Protein AF-A0A531LMH6-F1 (afdb_monomer_lite)

Structure (mmCIF, N/CA/C/O backbone):
data_AF-A0A531LMH6-F1
#
_entry.id   AF-A0A531LMH6-F1
#
loop_
_atom_site.group_PDB
_atom_site.id
_atom_site.type_symbol
_atom_site.label_atom_id
_atom_site.label_alt_id
_atom_site.label_comp_id
_atom_site.label_asym_id
_atom_site.label_entity_id
_atom_site.label_seq_id
_atom_site.pdbx_PDB_ins_code
_atom_site.Cartn_x
_atom_site.Cartn_y
_atom_site.Cartn_z
_atom_site.occupancy
_atom_site.B_iso_or_equiv
_atom_site.auth_seq_id
_atom_site.auth_comp_id
_atom_site.auth_asym_id
_atom_site.auth_atom_id
_atom_site.pdbx_PDB_model_num
ATOM 1 N N . ALA A 1 1 ? -0.051 7.670 6.223 1.00 89.12 1 ALA A N 1
ATOM 2 C CA . ALA A 1 1 ? -0.138 6.851 4.998 1.00 89.12 1 ALA A CA 1
ATOM 3 C C . ALA A 1 1 ? 1.208 6.194 4.733 1.00 89.12 1 ALA A C 1
ATOM 5 O O . ALA A 1 1 ? 2.227 6.750 5.115 1.00 89.12 1 ALA A O 1
ATOM 6 N N . TRP A 1 2 ? 1.210 5.037 4.086 1.00 92.06 2 TRP A N 1
ATOM 7 C CA . TRP A 1 2 ? 2.382 4.259 3.694 1.00 92.06 2 TRP A CA 1
ATOM 8 C C . TRP A 1 2 ? 2.400 4.165 2.178 1.00 92.06 2 TRP A C 1
ATOM 10 O O . TRP A 1 2 ? 1.336 3.981 1.586 1.00 92.06 2 TRP A O 1
ATOM 20 N N . ARG A 1 3 ? 3.568 4.287 1.550 1.00 94.00 3 ARG A N 1
ATOM 21 C CA . ARG A 1 3 ? 3.715 4.132 0.102 1.00 94.00 3 ARG A CA 1
ATOM 22 C C . ARG A 1 3 ? 4.837 3.175 -0.261 1.00 94.00 3 ARG A C 1
ATOM 24 O O . ARG A 1 3 ? 5.891 3.201 0.369 1.00 94.00 3 ARG A O 1
ATOM 31 N N . ALA A 1 4 ? 4.589 2.393 -1.301 1.00 95.75 4 ALA A N 1
ATOM 32 C CA . ALA A 1 4 ? 5.578 1.590 -2.000 1.00 95.75 4 ALA A CA 1
ATOM 33 C C . ALA A 1 4 ? 5.218 1.560 -3.489 1.00 95.75 4 ALA A C 1
ATOM 35 O O . ALA A 1 4 ? 4.043 1.503 -3.849 1.00 95.75 4 ALA A O 1
ATOM 36 N N . THR A 1 5 ? 6.221 1.595 -4.361 1.00 97.12 5 THR A N 1
ATOM 37 C CA . THR A 1 5 ? 6.038 1.342 -5.794 1.00 97.12 5 THR A CA 1
ATOM 38 C C . THR A 1 5 ? 6.699 0.017 -6.119 1.00 97.12 5 THR A C 1
ATOM 40 O O . THR A 1 5 ? 7.886 -0.161 -5.857 1.00 97.12 5 THR A O 1
ATOM 43 N N . VAL A 1 6 ? 5.926 -0.911 -6.672 1.00 97.19 6 VAL A N 1
ATOM 44 C CA . VAL A 1 6 ? 6.392 -2.260 -6.998 1.00 97.19 6 VAL A CA 1
ATOM 45 C C . VAL A 1 6 ? 6.320 -2.467 -8.498 1.00 97.19 6 VAL A C 1
ATOM 47 O O . VAL A 1 6 ? 5.324 -2.126 -9.131 1.00 97.19 6 VAL A O 1
ATOM 50 N N . ALA A 1 7 ? 7.373 -3.017 -9.085 1.00 98.19 7 ALA A N 1
ATOM 51 C CA . ALA A 1 7 ? 7.367 -3.353 -10.499 1.00 98.19 7 ALA A CA 1
ATOM 52 C C . ALA A 1 7 ? 6.478 -4.600 -10.745 1.00 98.19 7 ALA A C 1
ATOM 54 O O . ALA A 1 7 ? 6.308 -5.441 -9.852 1.00 98.19 7 ALA A O 1
ATOM 55 N N . ALA A 1 8 ? 5.823 -4.686 -11.908 1.00 97.69 8 ALA A N 1
ATOM 56 C CA . ALA A 1 8 ? 4.775 -5.684 -12.174 1.00 97.69 8 ALA A CA 1
ATOM 57 C C . ALA A 1 8 ? 5.295 -7.137 -12.283 1.00 97.69 8 ALA A C 1
ATOM 59 O O . ALA A 1 8 ? 4.613 -8.091 -11.910 1.00 97.69 8 ALA A O 1
ATOM 60 N N . GLU A 1 9 ? 6.523 -7.303 -12.759 1.00 97.75 9 GLU A N 1
ATOM 61 C CA . GLU A 1 9 ? 7.299 -8.549 -12.846 1.00 97.75 9 GLU A CA 1
ATOM 62 C C . GLU A 1 9 ? 7.883 -9.058 -11.508 1.00 97.75 9 GLU A C 1
ATOM 64 O O . GLU A 1 9 ? 8.282 -10.229 -11.409 1.00 97.75 9 GLU A O 1
ATOM 69 N N . SER A 1 10 ? 7.937 -8.204 -10.486 1.00 98.06 10 SER A N 1
ATOM 70 C CA . SER A 1 10 ? 8.546 -8.470 -9.190 1.00 98.06 10 SER A CA 1
ATOM 71 C C . SER A 1 10 ? 7.720 -9.479 -8.397 1.00 98.06 10 SER A C 1
ATOM 73 O O . SER A 1 10 ? 6.566 -9.779 -8.719 1.00 98.06 10 SER A O 1
ATOM 75 N N . ALA A 1 11 ? 8.286 -10.012 -7.312 1.00 98.19 11 ALA A N 1
ATOM 76 C CA . ALA A 1 11 ? 7.545 -10.912 -6.431 1.00 98.19 11 ALA A CA 1
ATOM 77 C C . ALA A 1 11 ? 6.275 -10.249 -5.861 1.00 98.19 11 ALA A C 1
ATOM 79 O O . ALA A 1 11 ? 5.242 -10.912 -5.750 1.00 98.19 11 ALA A O 1
ATOM 80 N N . ALA A 1 12 ? 6.337 -8.950 -5.543 1.00 97.56 12 ALA A N 1
ATOM 81 C CA . ALA A 1 12 ? 5.197 -8.173 -5.064 1.00 97.56 12 ALA A CA 1
ATOM 82 C C . ALA A 1 12 ? 4.175 -7.899 -6.178 1.00 97.56 12 ALA A C 1
ATOM 84 O O . ALA A 1 12 ? 2.982 -8.089 -5.959 1.00 97.56 12 ALA A O 1
ATOM 85 N N . GLY A 1 13 ? 4.625 -7.537 -7.385 1.00 97.69 13 GLY A N 1
ATOM 86 C CA . GLY A 1 13 ? 3.746 -7.340 -8.545 1.00 97.69 13 GLY A CA 1
ATOM 87 C C . GLY A 1 13 ? 2.965 -8.608 -8.900 1.00 97.69 13 GLY A C 1
ATOM 88 O O . GLY A 1 13 ? 1.740 -8.582 -9.018 1.00 97.69 13 GLY A O 1
ATOM 89 N N . LYS A 1 14 ? 3.654 -9.754 -8.925 1.00 97.81 14 LYS A N 1
ATOM 90 C CA . LYS A 1 14 ? 3.028 -11.073 -9.103 1.00 97.81 14 LYS A CA 1
ATOM 91 C C . LYS A 1 14 ? 2.069 -11.422 -7.967 1.00 97.81 14 LYS A C 1
ATOM 93 O O . LYS A 1 14 ? 1.024 -12.001 -8.228 1.00 97.81 14 LYS A O 1
ATOM 98 N N . ALA A 1 15 ? 2.396 -11.068 -6.721 1.00 97.75 15 ALA A N 1
ATOM 99 C CA . ALA A 1 15 ? 1.495 -11.264 -5.584 1.00 97.75 15 ALA A CA 1
ATOM 100 C C . ALA A 1 15 ? 0.222 -10.413 -5.696 1.00 97.75 15 ALA A C 1
ATOM 102 O O . ALA A 1 15 ? -0.858 -10.884 -5.358 1.00 97.75 15 ALA A O 1
ATOM 103 N N . PHE A 1 16 ? 0.334 -9.174 -6.179 1.00 97.69 16 PHE A N 1
ATOM 104 C CA . PHE A 1 16 ? -0.825 -8.318 -6.411 1.00 97.69 16 PHE A CA 1
ATOM 105 C C . PHE A 1 16 ? -1.724 -8.885 -7.514 1.00 97.69 16 PHE A C 1
ATOM 107 O O . PHE A 1 16 ? -2.936 -8.956 -7.327 1.00 97.69 16 PHE A O 1
ATOM 114 N N . ALA A 1 17 ? -1.140 -9.381 -8.607 1.00 95.75 17 ALA A N 1
ATOM 115 C CA . ALA A 1 17 ? -1.887 -9.966 -9.721 1.00 95.75 17 ALA A CA 1
ATOM 116 C C . ALA A 1 17 ? -2.749 -11.188 -9.335 1.00 95.75 17 ALA A C 1
ATOM 118 O O . ALA A 1 17 ? -3.678 -11.523 -10.062 1.00 95.75 17 ALA A O 1
ATOM 119 N N . THR A 1 18 ? -2.488 -11.850 -8.197 1.00 96.56 18 THR A N 1
ATOM 120 C CA . THR A 1 18 ? -3.341 -12.953 -7.715 1.00 96.56 18 THR A CA 1
ATOM 121 C C . THR A 1 18 ? -4.549 -12.490 -6.897 1.00 96.56 18 THR A C 1
ATOM 123 O O . THR A 1 18 ? -5.402 -13.312 -6.580 1.00 96.56 18 THR A O 1
ATOM 126 N N . ILE A 1 19 ? -4.605 -11.217 -6.486 1.00 96.19 19 ILE A N 1
ATOM 127 C CA . ILE A 1 19 ? -5.658 -10.678 -5.602 1.00 96.19 19 ILE A CA 1
ATOM 128 C C . ILE A 1 19 ? -6.288 -9.368 -6.095 1.00 96.19 19 ILE A C 1
ATOM 130 O O . ILE A 1 19 ? -7.184 -8.844 -5.438 1.00 96.19 19 ILE A O 1
ATOM 134 N N . GLY A 1 20 ? -5.821 -8.823 -7.216 1.00 93.50 20 GLY A N 1
ATOM 135 C CA . GLY A 1 20 ? -6.311 -7.585 -7.812 1.00 93.50 20 GLY A CA 1
ATOM 136 C C . GLY A 1 20 ? -6.251 -7.627 -9.336 1.00 93.50 20 GLY A C 1
ATOM 137 O O . GLY A 1 20 ? -5.826 -8.618 -9.928 1.00 93.50 20 GLY A O 1
ATOM 138 N N . ALA A 1 21 ? -6.681 -6.537 -9.968 1.00 91.38 21 ALA A N 1
ATOM 139 C CA . ALA A 1 21 ? -6.663 -6.382 -11.419 1.00 91.38 21 ALA A CA 1
ATOM 140 C C . ALA A 1 21 ? -5.521 -5.450 -11.852 1.00 91.38 21 ALA A C 1
ATOM 142 O O . ALA A 1 21 ? -5.338 -4.371 -11.288 1.00 91.38 21 ALA A O 1
ATOM 143 N N . ALA A 1 22 ? -4.742 -5.872 -12.852 1.00 91.00 22 ALA A N 1
ATOM 144 C CA . ALA A 1 22 ? -3.530 -5.172 -13.288 1.00 91.00 22 ALA A CA 1
ATOM 145 C C . ALA A 1 22 ? -3.802 -3.850 -14.035 1.00 91.00 22 ALA A C 1
ATOM 147 O O . ALA A 1 22 ? -2.912 -3.014 -14.164 1.00 91.00 22 ALA A O 1
ATOM 148 N N . ASP A 1 23 ? -5.020 -3.648 -14.523 1.00 95.00 23 ASP A N 1
ATOM 149 C CA . ASP A 1 23 ? -5.448 -2.493 -15.317 1.00 95.00 23 ASP A CA 1
ATOM 150 C C . ASP A 1 23 ? -6.410 -1.565 -14.558 1.00 95.00 23 ASP A C 1
ATOM 152 O O . ASP A 1 23 ? -6.935 -0.609 -15.125 1.00 95.00 23 ASP A O 1
ATOM 156 N N . SER A 1 24 ? -6.629 -1.826 -13.267 1.00 96.31 24 SER A N 1
ATOM 157 C CA . SER A 1 24 ? -7.668 -1.175 -12.475 1.00 96.31 24 SER A CA 1
ATOM 158 C C . SER A 1 24 ? -7.131 -0.658 -11.145 1.00 96.31 24 SER A C 1
ATOM 160 O O . SER A 1 24 ? -6.187 -1.194 -10.563 1.00 96.31 24 SER A O 1
ATOM 162 N N . VAL A 1 25 ? -7.783 0.375 -10.615 1.00 97.94 25 VAL A N 1
ATOM 163 C CA . VAL A 1 25 ? -7.590 0.771 -9.217 1.00 97.94 25 VAL A CA 1
ATOM 164 C C . VAL A 1 25 ? -8.293 -0.259 -8.335 1.00 97.94 25 VAL A C 1
ATOM 166 O O . VAL A 1 25 ? -9.504 -0.437 -8.429 1.00 97.94 25 VAL A O 1
ATOM 169 N N . THR A 1 26 ? -7.539 -0.935 -7.472 1.00 97.88 26 THR A N 1
ATOM 170 C CA . THR A 1 26 ? -8.057 -1.932 -6.528 1.00 97.88 26 THR A CA 1
ATOM 171 C C . THR A 1 26 ? -7.934 -1.403 -5.105 1.00 97.88 26 THR A C 1
ATOM 173 O O . THR A 1 26 ? -6.850 -1.001 -4.683 1.00 97.88 26 THR A O 1
ATOM 176 N N . THR A 1 27 ? -9.026 -1.444 -4.342 1.00 97.81 27 THR A N 1
ATOM 177 C CA . THR A 1 27 ? -9.037 -1.032 -2.933 1.00 97.81 27 THR A CA 1
ATOM 178 C C . THR A 1 27 ? -9.411 -2.206 -2.037 1.00 97.81 27 THR A C 1
ATOM 180 O O . THR A 1 27 ? -10.465 -2.813 -2.209 1.00 97.81 27 THR A O 1
ATOM 183 N N . PHE A 1 28 ? -8.574 -2.485 -1.041 1.00 96.81 28 PHE A N 1
ATOM 184 C CA . PHE A 1 28 ? -8.840 -3.449 0.024 1.00 96.81 28 PHE A CA 1
ATOM 185 C C . PHE A 1 28 ? -9.267 -2.703 1.290 1.00 96.81 28 PHE A C 1
ATOM 187 O O . PHE A 1 28 ? -8.563 -1.795 1.744 1.00 96.81 28 PHE A O 1
ATOM 194 N N . LEU A 1 29 ? -1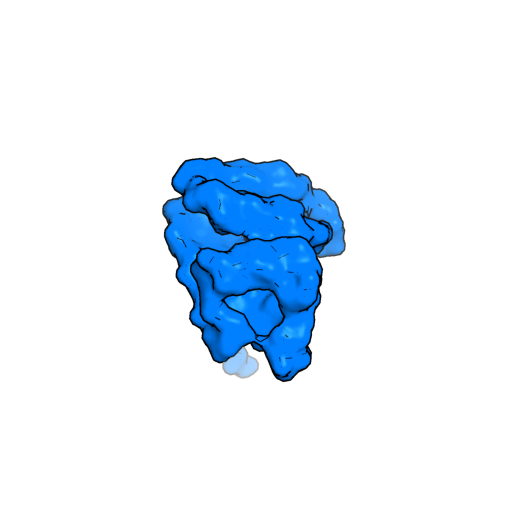0.408 -3.090 1.863 1.00 95.88 29 LEU A N 1
ATOM 195 C CA . LEU A 1 29 ? -10.996 -2.453 3.042 1.00 95.88 29 LEU A CA 1
ATOM 196 C C . LEU A 1 29 ? -10.936 -3.384 4.256 1.00 95.88 29 LEU A C 1
ATOM 198 O O . LEU A 1 29 ? -11.299 -4.556 4.172 1.00 95.88 29 LEU A O 1
ATOM 202 N N . HIS A 1 30 ? -10.500 -2.845 5.392 1.00 94.06 30 HIS A N 1
ATOM 203 C CA . HIS A 1 30 ? -10.416 -3.541 6.672 1.00 94.06 30 HIS A CA 1
ATOM 204 C C . HIS A 1 30 ? -10.697 -2.552 7.826 1.00 94.06 30 HIS A C 1
ATOM 206 O O . HIS A 1 30 ? -10.375 -1.369 7.709 1.00 94.06 30 HIS A O 1
ATOM 212 N N . PRO A 1 31 ? -11.235 -2.975 8.987 1.00 90.38 31 PRO A N 1
ATOM 213 C CA . PRO A 1 31 ? -11.491 -2.057 10.110 1.00 90.38 31 PRO A CA 1
ATOM 214 C C . PRO A 1 31 ? -10.251 -1.316 10.654 1.00 90.38 31 PRO A C 1
ATOM 216 O O . PRO A 1 31 ? -10.376 -0.264 11.293 1.00 90.38 31 PRO A O 1
ATOM 219 N N . GLY A 1 32 ? -9.055 -1.873 10.430 1.00 88.38 32 GLY A N 1
ATOM 220 C CA . GLY A 1 32 ? -7.771 -1.307 10.862 1.00 88.38 32 GLY A CA 1
ATOM 221 C C . GLY A 1 32 ? -6.997 -0.533 9.788 1.00 88.38 32 GLY A C 1
ATOM 222 O O . GLY A 1 32 ? -6.112 0.253 10.136 1.00 88.38 32 GLY A O 1
ATOM 223 N N . PHE A 1 33 ? -7.306 -0.740 8.503 1.00 92.62 33 PHE A N 1
ATOM 224 C CA . PHE A 1 33 ? -6.615 -0.074 7.401 1.00 92.62 33 PHE A CA 1
ATOM 225 C C . PHE A 1 33 ? -7.435 -0.074 6.107 1.00 92.62 33 PHE A C 1
ATOM 227 O O . PHE A 1 33 ? -8.336 -0.886 5.922 1.00 92.62 33 PHE A O 1
ATOM 234 N N . HIS A 1 34 ? -7.050 0.770 5.158 1.00 95.94 34 HIS A N 1
ATOM 235 C CA . HIS A 1 34 ? -7.358 0.528 3.750 1.00 95.94 34 HIS A CA 1
ATOM 236 C C . HIS A 1 34 ? -6.082 0.585 2.914 1.00 95.94 34 HIS A C 1
ATOM 238 O O . HIS A 1 34 ? -5.154 1.329 3.237 1.00 95.94 34 HIS A O 1
ATOM 244 N N . LEU A 1 35 ? -6.019 -0.239 1.871 1.00 97.00 35 LEU A N 1
ATOM 245 C CA . LEU A 1 35 ? -4.920 -0.277 0.909 1.00 97.00 35 LEU A CA 1
ATOM 246 C C . LEU A 1 35 ? -5.484 0.004 -0.478 1.00 97.00 35 LEU A C 1
ATOM 248 O O . LEU A 1 35 ? -6.404 -0.684 -0.908 1.00 97.00 35 LEU A O 1
ATOM 252 N N . VAL A 1 36 ? -4.903 0.970 -1.179 1.00 98.06 36 VAL A N 1
ATOM 253 C CA . VAL A 1 36 ? -5.217 1.273 -2.577 1.00 98.06 36 VAL A CA 1
ATOM 254 C C . VAL A 1 36 ? -4.021 0.878 -3.435 1.00 98.06 36 VAL A C 1
ATOM 256 O O . VAL A 1 36 ? -2.900 1.304 -3.163 1.00 98.06 36 VAL A O 1
ATOM 259 N N . ALA A 1 37 ? -4.261 0.075 -4.464 1.00 98.06 37 ALA A N 1
ATOM 260 C CA . ALA A 1 37 ? -3.282 -0.340 -5.456 1.00 98.06 37 ALA A CA 1
ATOM 261 C C . ALA A 1 37 ? -3.729 0.144 -6.836 1.00 98.06 37 ALA A C 1
ATOM 263 O O . ALA A 1 37 ? -4.893 -0.026 -7.197 1.00 98.06 37 ALA A O 1
ATOM 264 N N . TYR A 1 38 ? -2.833 0.754 -7.606 1.00 97.94 38 TYR A N 1
ATOM 265 C CA . TYR A 1 38 ? -3.164 1.208 -8.957 1.00 97.94 38 TYR A CA 1
ATOM 266 C C . TYR A 1 38 ? -1.968 1.141 -9.906 1.00 97.94 38 TYR A C 1
ATOM 268 O O . TYR A 1 38 ? -0.834 1.386 -9.475 1.00 97.94 38 TYR A O 1
ATOM 276 N N . PRO A 1 39 ? -2.203 0.824 -11.194 1.00 97.94 39 PRO A N 1
ATOM 277 C CA . PRO A 1 39 ? -1.145 0.803 -12.187 1.00 97.94 39 PRO A CA 1
ATOM 278 C C . PRO A 1 39 ? -0.605 2.212 -12.430 1.00 97.94 39 PRO A C 1
ATOM 280 O O . PRO A 1 39 ? -1.341 3.195 -12.512 1.00 97.94 39 PRO A O 1
ATOM 283 N N . VAL A 1 40 ? 0.708 2.296 -12.580 1.00 97.88 40 VAL A N 1
ATOM 284 C CA . VAL A 1 40 ? 1.446 3.483 -13.014 1.00 97.88 40 VAL A CA 1
ATOM 285 C C . VAL A 1 40 ? 2.408 3.073 -14.128 1.00 97.88 40 VAL A C 1
ATOM 287 O O . VAL A 1 40 ? 2.502 1.896 -14.478 1.00 97.88 40 VAL A O 1
ATOM 290 N N . SER A 1 41 ? 3.108 4.033 -14.736 1.00 97.44 41 SER A N 1
ATOM 291 C CA . SER A 1 41 ? 4.142 3.736 -15.743 1.00 97.44 41 SER A CA 1
ATOM 292 C C . SER A 1 41 ? 3.644 2.855 -16.902 1.00 97.44 41 SER A C 1
ATOM 294 O O . SER A 1 41 ? 4.340 1.952 -17.355 1.00 97.44 41 SER A O 1
ATOM 296 N N . LYS A 1 42 ? 2.416 3.103 -17.383 1.00 96.12 42 LYS A N 1
ATOM 297 C CA . LYS A 1 42 ? 1.745 2.293 -18.422 1.00 96.12 42 LYS A CA 1
ATOM 298 C C . LYS A 1 42 ? 1.588 0.806 -18.043 1.00 96.12 42 LYS A C 1
ATOM 300 O O . LYS A 1 42 ? 1.652 -0.059 -18.908 1.00 96.12 42 LYS A O 1
ATOM 305 N N . GLY A 1 43 ? 1.397 0.514 -16.755 1.00 96.25 43 GLY A N 1
ATOM 306 C CA . GLY A 1 43 ? 1.162 -0.838 -16.237 1.00 96.25 43 GLY A CA 1
ATOM 307 C C . GLY A 1 43 ? 2.431 -1.628 -15.908 1.00 96.25 43 GLY A C 1
ATOM 308 O O . GLY A 1 43 ? 2.328 -2.760 -15.448 1.00 96.25 43 GLY A O 1
ATOM 309 N N . SER A 1 44 ? 3.627 -1.056 -16.090 1.00 97.81 44 SER A N 1
ATOM 310 C CA . SER A 1 44 ? 4.878 -1.732 -15.711 1.00 97.81 44 SER A CA 1
ATOM 311 C C . SER A 1 44 ? 5.153 -1.716 -14.204 1.00 97.81 44 SER A C 1
ATOM 313 O O . SER A 1 44 ? 6.040 -2.428 -13.731 1.00 97.81 44 SER A O 1
ATOM 315 N N . ALA A 1 45 ? 4.393 -0.935 -13.436 1.00 98.12 45 ALA A N 1
ATOM 316 C CA . ALA A 1 45 ? 4.489 -0.871 -11.987 1.00 98.12 45 ALA A CA 1
ATOM 317 C C . ALA A 1 45 ? 3.127 -0.573 -11.351 1.00 98.12 45 ALA A C 1
ATOM 319 O O . ALA A 1 45 ? 2.226 -0.028 -11.990 1.00 98.12 45 ALA A O 1
ATOM 320 N N . PHE A 1 46 ? 3.009 -0.881 -10.064 1.00 98.44 46 PHE A N 1
ATOM 321 C CA . PHE A 1 46 ? 1.865 -0.555 -9.226 1.00 98.44 46 PHE A CA 1
ATOM 322 C C . PHE A 1 46 ? 2.309 0.359 -8.092 1.00 98.44 46 PHE A C 1
ATOM 324 O O . PHE A 1 46 ? 3.288 0.067 -7.400 1.00 98.44 46 PHE A O 1
ATOM 331 N N . ASN A 1 47 ? 1.573 1.446 -7.869 1.00 97.81 47 ASN A N 1
ATOM 332 C CA . ASN A 1 47 ? 1.710 2.205 -6.636 1.00 97.81 47 ASN A CA 1
ATOM 333 C C . ASN A 1 47 ? 0.749 1.646 -5.587 1.00 97.81 47 ASN A C 1
ATOM 335 O O . ASN A 1 47 ? -0.441 1.468 -5.856 1.00 97.81 47 ASN A O 1
ATOM 339 N N . LEU A 1 48 ? 1.273 1.393 -4.392 1.00 97.62 48 LEU A N 1
ATOM 340 C CA . LEU A 1 48 ? 0.532 0.900 -3.244 1.00 97.62 48 LEU A CA 1
ATOM 341 C C . LEU A 1 48 ? 0.487 1.995 -2.181 1.00 97.62 48 LEU A C 1
ATOM 343 O O . LEU A 1 48 ? 1.526 2.506 -1.763 1.00 97.62 48 LEU A O 1
ATOM 347 N N . ALA A 1 49 ? -0.714 2.344 -1.728 1.00 96.44 49 ALA A N 1
ATOM 348 C CA . ALA A 1 49 ? -0.946 3.335 -0.687 1.00 96.44 49 ALA A CA 1
ATOM 349 C C . ALA A 1 49 ? -1.775 2.726 0.446 1.00 96.44 49 ALA A C 1
ATOM 351 O O . ALA A 1 49 ? -2.965 2.463 0.270 1.00 96.44 49 ALA A O 1
ATOM 352 N N . ALA A 1 50 ? -1.156 2.500 1.606 1.00 95.12 50 ALA A N 1
ATOM 353 C CA . ALA A 1 50 ? -1.845 1.984 2.786 1.00 95.12 50 ALA A CA 1
ATOM 354 C C . ALA A 1 50 ? -2.126 3.098 3.796 1.00 95.12 50 ALA A C 1
ATOM 356 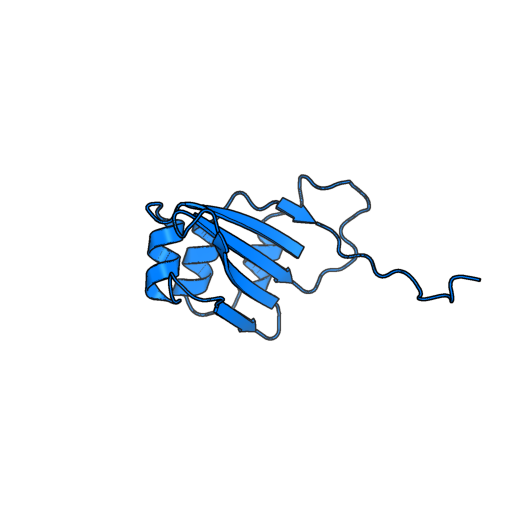O O . ALA A 1 50 ? -1.321 4.006 4.011 1.00 95.12 50 ALA A O 1
ATOM 357 N N . PHE A 1 51 ? -3.256 3.007 4.476 1.00 92.25 51 PHE A N 1
ATOM 358 C CA . PHE A 1 51 ? -3.682 3.970 5.477 1.00 92.25 51 PHE A CA 1
ATOM 359 C C . PHE A 1 51 ? -4.096 3.195 6.713 1.00 92.25 51 PHE A C 1
ATOM 361 O O . PHE A 1 51 ? -5.102 2.497 6.699 1.00 92.25 51 PHE A O 1
ATOM 368 N N . THR A 1 52 ? -3.297 3.295 7.766 1.00 89.25 52 THR A N 1
ATOM 369 C CA . THR A 1 52 ? -3.557 2.667 9.061 1.00 89.25 52 THR A CA 1
ATOM 370 C C . THR A 1 52 ? -4.068 3.722 10.032 1.00 89.25 52 THR A C 1
ATOM 372 O O . THR A 1 52 ? -3.707 4.897 9.919 1.00 89.25 52 THR A O 1
ATOM 375 N N . LYS A 1 53 ? -4.868 3.312 11.019 1.00 78.81 53 LYS A N 1
ATOM 376 C CA . LYS A 1 53 ? -5.067 4.147 12.211 1.00 78.81 53 LYS A CA 1
ATOM 377 C C . LYS A 1 53 ? -3.708 4.305 12.897 1.00 78.81 53 LYS A C 1
ATOM 379 O O . LYS A 1 53 ? -2.998 3.318 13.072 1.00 78.81 53 LYS A O 1
ATOM 384 N N . GLY A 1 54 ? -3.326 5.528 13.233 1.00 66.19 54 GLY A N 1
ATOM 385 C CA . GLY A 1 54 ? -2.085 5.805 13.944 1.00 66.19 54 GLY A CA 1
ATOM 386 C C . GLY A 1 54 ? -2.294 6.934 14.935 1.00 66.19 54 GLY A C 1
ATOM 387 O O . GLY A 1 54 ? -2.957 7.920 14.610 1.00 66.19 54 GLY A O 1
ATOM 388 N N . GLU A 1 55 ? -1.716 6.785 16.125 1.00 55.34 55 GLU A N 1
ATOM 389 C CA . GLU A 1 55 ? -1.328 7.938 16.929 1.00 55.34 55 GLU A CA 1
ATOM 390 C C . GLU A 1 55 ? -0.253 8.718 16.172 1.00 55.34 55 GLU A C 1
ATOM 392 O O . GLU A 1 55 ? 0.473 8.152 15.350 1.00 55.34 55 GLU A O 1
ATOM 397 N N . ARG A 1 56 ? -0.226 10.032 16.404 1.00 53.41 56 ARG A N 1
ATOM 398 C CA . ARG A 1 56 ? 0.603 11.030 15.722 1.00 53.41 56 ARG A CA 1
ATOM 399 C C . ARG A 1 56 ? 1.990 10.452 15.416 1.00 53.41 56 ARG A C 1
ATOM 401 O O . ARG A 1 56 ? 2.807 10.316 16.320 1.00 53.41 56 ARG A O 1
ATOM 408 N N . ILE A 1 57 ? 2.233 10.082 14.151 1.00 54.22 57 ILE A N 1
ATOM 409 C CA . ILE A 1 57 ? 3.577 9.732 13.674 1.00 54.22 57 ILE A CA 1
ATOM 410 C C . ILE A 1 57 ? 4.439 10.922 14.085 1.00 54.22 57 ILE A C 1
ATOM 412 O O . ILE A 1 57 ? 4.096 12.049 13.718 1.00 54.22 57 ILE A O 1
ATOM 416 N N . ALA A 1 58 ? 5.439 10.682 14.940 1.00 46.41 58 ALA A N 1
ATOM 417 C CA . ALA A 1 58 ? 6.277 11.732 15.502 1.00 46.41 58 ALA A CA 1
ATOM 418 C C . ALA A 1 58 ? 6.703 12.698 14.389 1.00 46.41 58 ALA A C 1
ATOM 420 O O . ALA A 1 58 ? 6.950 12.256 13.269 1.00 46.41 58 ALA A O 1
ATOM 421 N N . GLU A 1 59 ? 6.785 13.994 14.700 1.00 49.38 59 GLU A N 1
ATOM 422 C CA . GLU A 1 59 ? 7.064 15.120 13.782 1.00 49.38 59 GLU A CA 1
ATOM 423 C C . GLU A 1 59 ? 8.413 15.026 13.025 1.00 49.38 59 GLU A C 1
ATOM 425 O O . GLU A 1 59 ? 8.857 15.986 12.398 1.00 49.38 59 GLU A O 1
ATOM 430 N N . GLY A 1 60 ? 9.076 13.868 13.053 1.00 49.44 60 GLY A N 1
ATOM 431 C CA . GLY A 1 60 ? 10.175 13.523 12.172 1.00 49.44 60 GLY A CA 1
ATOM 432 C C . GLY A 1 60 ? 9.676 13.353 10.742 1.00 49.44 60 GLY A C 1
ATOM 433 O O . GLY A 1 60 ? 8.809 12.530 10.445 1.00 49.44 60 GLY A O 1
ATOM 434 N N . TRP A 1 61 ? 10.246 14.150 9.845 1.00 48.03 61 TRP A N 1
ATOM 435 C CA . TRP A 1 61 ? 10.033 14.037 8.412 1.00 48.03 61 TRP A CA 1
ATOM 436 C C . TRP A 1 61 ? 10.242 12.596 7.932 1.00 48.03 61 TRP A C 1
ATOM 438 O O . TRP A 1 61 ? 11.115 11.879 8.420 1.00 48.03 61 TRP A O 1
ATOM 448 N N . SER A 1 62 ? 9.398 12.203 6.977 1.00 52.84 62 SER A N 1
ATOM 449 C CA . SER A 1 62 ? 9.398 10.941 6.229 1.00 52.84 62 SER A CA 1
ATOM 450 C C . SER A 1 62 ? 10.737 10.197 6.255 1.00 52.84 62 SER A C 1
ATOM 452 O O . SER A 1 62 ? 11.721 10.673 5.692 1.00 52.84 62 SER A O 1
ATOM 454 N N . GLY A 1 63 ? 10.769 8.999 6.838 1.00 55.06 63 GLY A N 1
ATOM 455 C CA . GLY A 1 63 ? 11.942 8.142 6.675 1.00 55.06 63 GLY A CA 1
ATOM 456 C C . GLY A 1 63 ? 11.885 6.800 7.386 1.00 55.06 63 GLY A C 1
ATOM 457 O O . GLY A 1 63 ? 12.189 5.791 6.768 1.00 55.06 63 GLY A O 1
ATOM 458 N N . HIS A 1 64 ? 11.470 6.760 8.653 1.00 55.00 64 HIS A N 1
ATOM 459 C CA . HIS A 1 64 ? 11.644 5.558 9.481 1.00 55.00 64 HIS A CA 1
ATOM 460 C C . HIS A 1 64 ? 10.450 5.310 10.406 1.00 55.00 64 HIS A C 1
ATOM 462 O O . HIS A 1 64 ? 10.603 5.189 11.618 1.00 55.00 64 HIS A O 1
ATOM 468 N N . ALA A 1 65 ? 9.236 5.258 9.856 1.00 64.56 65 ALA A N 1
ATOM 469 C CA . ALA A 1 65 ? 8.144 4.677 10.632 1.00 64.56 65 ALA A CA 1
ATOM 470 C C . ALA A 1 65 ? 8.384 3.171 10.756 1.00 64.56 65 ALA A C 1
ATOM 472 O O . ALA A 1 65 ? 8.703 2.517 9.762 1.00 64.56 65 ALA A O 1
ATOM 473 N N . ASP A 1 66 ? 8.226 2.642 11.967 1.00 73.12 66 ASP A N 1
ATOM 474 C CA . ASP A 1 66 ? 8.418 1.226 12.257 1.00 73.12 66 ASP A CA 1
ATOM 475 C C . ASP A 1 66 ? 7.533 0.355 11.332 1.00 73.12 66 ASP A C 1
ATOM 477 O O . ASP A 1 66 ? 6.298 0.450 11.400 1.00 73.12 66 ASP A O 1
ATOM 481 N N . PRO A 1 67 ? 8.118 -0.506 10.471 1.00 74.62 67 PRO A N 1
ATOM 482 C CA . PRO A 1 67 ? 7.371 -1.428 9.611 1.00 74.62 67 PRO A CA 1
ATOM 483 C C . PRO A 1 67 ? 6.417 -2.361 10.376 1.00 74.62 67 PRO A C 1
ATOM 485 O O . PRO A 1 67 ? 5.463 -2.897 9.792 1.00 74.62 67 PRO A O 1
ATOM 488 N N . ALA A 1 68 ? 6.632 -2.544 11.684 1.00 82.69 68 ALA A N 1
ATOM 489 C CA . ALA A 1 68 ? 5.731 -3.288 12.554 1.00 82.69 68 ALA A CA 1
ATOM 490 C C . ALA A 1 68 ? 4.348 -2.629 12.683 1.00 82.69 68 ALA A C 1
ATOM 492 O O . ALA A 1 68 ? 3.369 -3.342 12.904 1.00 82.69 68 ALA A O 1
ATOM 493 N N . ILE A 1 69 ? 4.220 -1.310 12.484 1.00 85.06 69 ILE A N 1
ATOM 494 C CA . ILE A 1 69 ? 2.918 -0.620 12.521 1.00 85.06 69 ILE A CA 1
ATOM 495 C C . ILE A 1 69 ? 2.037 -1.102 11.364 1.00 85.06 69 ILE A C 1
ATOM 497 O O . ILE A 1 69 ? 0.889 -1.501 11.576 1.00 85.06 69 ILE A O 1
ATOM 501 N N . LEU A 1 70 ? 2.579 -1.114 10.141 1.00 86.56 70 LEU A N 1
ATOM 502 C CA . LEU A 1 70 ? 1.847 -1.602 8.974 1.00 86.56 70 LEU A CA 1
ATOM 503 C C . LEU A 1 70 ? 1.551 -3.099 9.106 1.00 86.56 70 LEU A C 1
ATOM 505 O O . LEU A 1 70 ? 0.412 -3.519 8.916 1.00 86.56 70 LEU A O 1
ATOM 509 N N . SER A 1 71 ? 2.546 -3.891 9.513 1.00 86.31 71 SER A N 1
ATOM 510 C CA . SER A 1 71 ? 2.385 -5.338 9.716 1.00 86.31 71 SER A CA 1
ATOM 511 C C . SER A 1 71 ? 1.338 -5.659 10.792 1.00 86.31 71 SER A C 1
ATOM 513 O O . SER A 1 71 ? 0.525 -6.568 10.630 1.00 86.31 71 SER A O 1
ATOM 515 N N . GLY A 1 72 ? 1.299 -4.881 11.876 1.00 89.06 72 GLY A N 1
ATOM 516 C CA . GLY A 1 72 ? 0.320 -5.021 12.948 1.00 89.06 72 GLY A CA 1
ATOM 517 C C . GLY A 1 72 ? -1.102 -4.673 12.512 1.00 89.06 72 GLY A C 1
ATOM 518 O O . GLY A 1 72 ? -2.041 -5.372 12.896 1.00 89.06 72 GLY A O 1
ATOM 519 N N . ALA A 1 73 ? -1.267 -3.648 11.671 1.00 89.62 73 ALA A N 1
ATOM 520 C CA . ALA A 1 73 ? -2.567 -3.282 11.110 1.00 89.62 73 ALA A CA 1
ATOM 521 C C . ALA A 1 73 ? -3.143 -4.363 10.175 1.00 89.62 73 ALA A C 1
ATOM 523 O O . ALA A 1 73 ? -4.362 -4.457 10.035 1.00 89.62 73 ALA A O 1
ATOM 524 N N . MET A 1 74 ? -2.282 -5.193 9.575 1.00 90.31 74 MET A N 1
ATOM 525 C CA . MET A 1 74 ? -2.662 -6.296 8.681 1.00 90.31 74 MET A CA 1
ATOM 526 C C . MET A 1 74 ? -3.116 -7.565 9.419 1.00 90.31 74 MET A C 1
ATOM 528 O O . MET A 1 74 ? -3.554 -8.518 8.773 1.00 90.31 74 MET A O 1
ATOM 532 N N . ARG A 1 75 ? -3.032 -7.627 10.757 1.00 90.56 75 ARG A N 1
ATOM 533 C CA . ARG A 1 75 ? -3.498 -8.805 11.509 1.00 90.56 75 ARG A CA 1
ATOM 534 C C . ARG A 1 75 ? -4.974 -9.086 11.222 1.00 90.56 75 ARG A C 1
ATOM 536 O O . ARG A 1 75 ? -5.801 -8.184 11.280 1.00 90.56 75 ARG A O 1
ATOM 543 N N . GLY A 1 76 ? -5.288 -10.351 10.946 1.00 92.12 76 GLY A N 1
ATOM 544 C CA . GLY A 1 76 ? -6.647 -10.794 10.618 1.00 92.12 76 GLY A CA 1
ATOM 545 C C . GLY A 1 76 ? -7.066 -10.557 9.164 1.00 92.12 76 GLY A C 1
ATOM 546 O O . GLY A 1 76 ? -8.192 -10.890 8.809 1.00 92.12 76 GLY A O 1
ATOM 547 N N . THR A 1 77 ? -6.185 -10.019 8.310 1.00 95.56 77 THR A N 1
ATOM 548 C CA . THR A 1 77 ? -6.455 -9.916 6.872 1.00 95.56 77 THR A CA 1
ATOM 549 C C . THR A 1 77 ? -6.199 -11.233 6.131 1.00 95.56 77 THR A C 1
ATOM 551 O O . THR A 1 77 ? -5.575 -12.155 6.660 1.00 95.56 77 THR A O 1
ATOM 554 N N . ALA A 1 78 ? -6.663 -11.321 4.882 1.00 95.88 78 ALA A N 1
ATOM 555 C CA . ALA A 1 78 ? -6.435 -12.488 4.037 1.00 95.88 78 ALA A CA 1
ATOM 556 C C . ALA A 1 78 ? -4.921 -12.746 3.843 1.00 95.88 78 ALA A C 1
ATOM 558 O O . ALA A 1 78 ? -4.184 -11.801 3.538 1.00 95.88 78 ALA A O 1
ATOM 559 N N . PRO A 1 79 ? -4.435 -14.003 3.931 1.00 95.81 79 PRO A N 1
ATOM 560 C CA . PRO A 1 79 ? -3.002 -14.309 3.848 1.00 95.81 79 PRO A CA 1
ATOM 561 C C . PRO A 1 79 ? -2.311 -13.766 2.591 1.00 95.81 79 PRO A C 1
ATOM 563 O O . PRO A 1 79 ? -1.167 -13.320 2.648 1.00 95.81 79 PRO A O 1
ATOM 566 N N . ALA A 1 80 ? -3.014 -13.752 1.457 1.00 96.56 80 ALA A N 1
ATOM 567 C CA . ALA A 1 80 ? -2.481 -13.230 0.203 1.00 96.56 80 ALA A CA 1
ATOM 568 C C . ALA A 1 80 ? -2.238 -11.707 0.243 1.00 96.56 80 ALA A C 1
ATOM 570 O O . ALA A 1 80 ? -1.229 -11.236 -0.282 1.00 96.56 80 ALA A O 1
ATOM 571 N N . LEU A 1 81 ? -3.099 -10.945 0.929 1.00 96.38 81 LEU A N 1
ATOM 572 C CA . LEU A 1 81 ? -2.921 -9.503 1.118 1.00 96.38 81 LEU A CA 1
ATOM 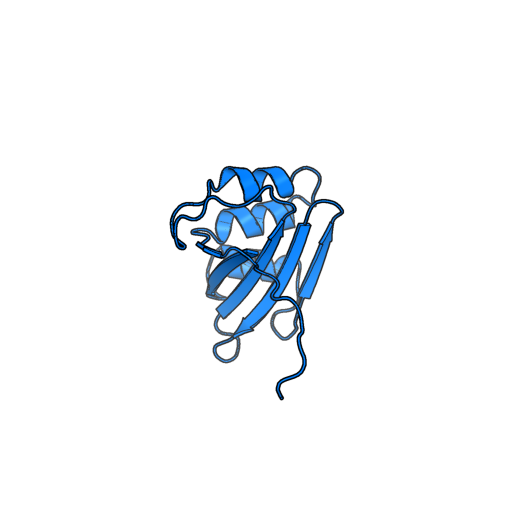573 C C . LEU A 1 81 ? -1.771 -9.204 2.090 1.00 96.38 81 LEU A C 1
ATOM 575 O O . LEU A 1 81 ? -0.930 -8.352 1.802 1.00 96.38 81 LEU A O 1
ATOM 579 N N . ALA A 1 82 ? -1.667 -9.959 3.188 1.00 94.88 82 ALA A N 1
ATOM 580 C CA . ALA A 1 82 ? -0.524 -9.856 4.099 1.00 94.88 82 ALA A CA 1
ATOM 581 C C . ALA A 1 82 ? 0.805 -10.152 3.378 1.00 94.88 82 ALA A C 1
ATOM 583 O O . ALA A 1 82 ? 1.785 -9.421 3.540 1.00 94.88 82 ALA A O 1
ATOM 584 N N . ARG A 1 83 ? 0.822 -11.180 2.516 1.00 95.50 83 ARG A N 1
ATOM 585 C CA . ARG A 1 83 ? 1.983 -11.534 1.687 1.00 95.50 83 ARG A CA 1
ATOM 586 C C . ARG A 1 83 ? 2.367 -10.416 0.716 1.00 95.50 83 ARG A C 1
ATOM 588 O O . ARG A 1 83 ? 3.554 -10.124 0.596 1.00 95.50 83 ARG A O 1
ATOM 595 N N . LEU A 1 84 ? 1.400 -9.793 0.035 1.00 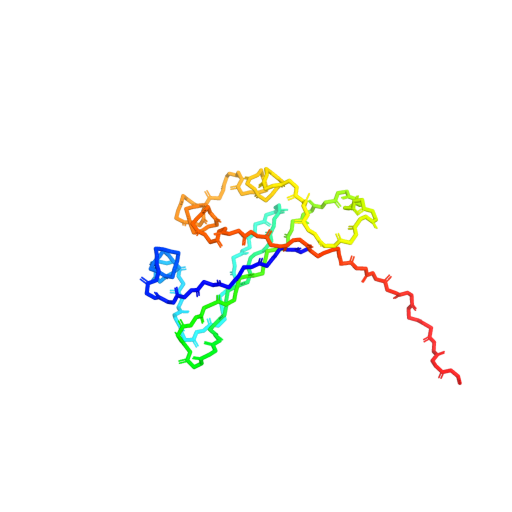96.50 84 LEU A N 1
ATOM 596 C CA . LEU A 1 84 ? 1.665 -8.644 -0.841 1.00 96.50 84 LEU A CA 1
ATOM 597 C C . LEU A 1 84 ? 2.364 -7.517 -0.071 1.00 96.50 84 LEU A C 1
ATOM 599 O O . LEU A 1 84 ? 3.400 -7.025 -0.510 1.00 96.50 84 LEU A O 1
ATOM 603 N N . VAL A 1 85 ? 1.824 -7.136 1.088 1.00 94.62 85 VAL A N 1
ATOM 604 C CA . VAL A 1 85 ? 2.357 -6.023 1.887 1.00 94.62 85 VAL A CA 1
ATOM 605 C C . VAL A 1 85 ? 3.777 -6.301 2.384 1.00 94.62 85 VAL A C 1
ATOM 607 O O . VAL A 1 85 ? 4.616 -5.399 2.353 1.00 94.62 85 VAL A O 1
ATOM 610 N N . ALA A 1 86 ? 4.067 -7.544 2.780 1.00 93.69 86 ALA A N 1
ATOM 611 C CA . ALA A 1 86 ? 5.411 -7.958 3.179 1.00 93.69 86 ALA A CA 1
ATOM 612 C C . ALA A 1 86 ? 6.419 -7.885 2.017 1.00 93.69 86 ALA A C 1
ATOM 614 O O . ALA A 1 86 ? 7.540 -7.423 2.206 1.00 93.69 86 ALA A O 1
ATOM 615 N N . LEU A 1 87 ? 6.016 -8.303 0.811 1.00 96.00 87 LEU A N 1
ATOM 616 C CA . LEU A 1 87 ? 6.876 -8.287 -0.380 1.00 96.00 87 LEU A CA 1
ATOM 617 C C . LEU A 1 87 ? 7.084 -6.888 -0.967 1.00 96.00 87 LEU A C 1
ATOM 619 O O . LEU A 1 87 ? 8.079 -6.663 -1.646 1.00 96.00 87 LEU A O 1
ATOM 623 N N . ALA A 1 88 ? 6.138 -5.975 -0.757 1.00 94.56 88 ALA A N 1
ATOM 624 C CA . ALA A 1 88 ? 6.172 -4.636 -1.335 1.00 94.56 88 ALA A CA 1
ATOM 625 C C . ALA A 1 88 ? 7.164 -3.679 -0.659 1.00 94.56 88 ALA A C 1
ATOM 627 O O . ALA A 1 88 ? 7.436 -2.616 -1.211 1.00 94.56 88 ALA A O 1
ATOM 628 N N . GLY A 1 89 ? 7.673 -4.022 0.530 1.00 84.88 89 GLY A N 1
ATOM 629 C CA . GLY A 1 89 ? 8.662 -3.203 1.222 1.00 84.88 89 GLY A CA 1
ATOM 630 C C . GLY A 1 89 ? 9.925 -2.962 0.372 1.00 84.88 89 GLY A C 1
ATOM 631 O O . GLY A 1 89 ? 10.260 -3.788 -0.476 1.00 84.88 89 GLY A O 1
ATOM 632 N N . PRO A 1 90 ? 10.662 -1.863 0.606 1.00 88.69 90 PRO A N 1
ATOM 633 C CA . PRO A 1 90 ? 10.517 -0.932 1.724 1.00 88.69 90 PRO A CA 1
ATOM 634 C C . PRO A 1 90 ? 9.320 0.022 1.581 1.00 88.69 90 PRO A C 1
ATOM 636 O O . PRO A 1 90 ? 8.976 0.463 0.488 1.00 88.69 90 PRO A O 1
ATOM 639 N N . TRP A 1 91 ? 8.700 0.357 2.715 1.00 90.69 91 TRP A N 1
ATOM 640 C CA . TRP A 1 91 ? 7.581 1.297 2.787 1.00 90.69 91 TRP 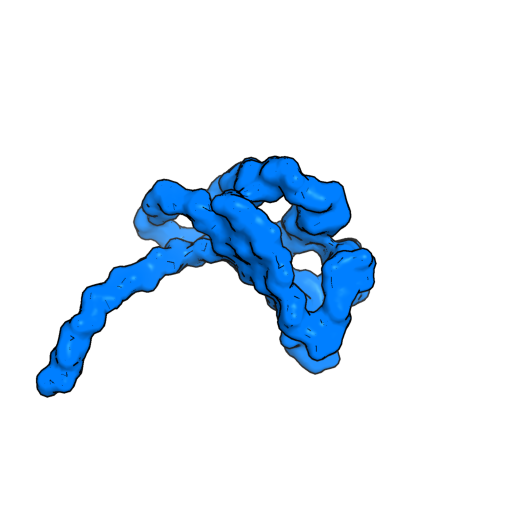A CA 1
ATOM 641 C C . TRP A 1 91 ? 8.048 2.654 3.302 1.00 90.69 91 TRP A C 1
ATOM 643 O O . TRP A 1 91 ? 8.719 2.737 4.328 1.00 90.69 91 TRP A O 1
ATOM 653 N N . THR A 1 92 ? 7.620 3.728 2.644 1.00 88.94 92 THR A N 1
ATOM 654 C CA . THR A 1 92 ? 7.806 5.092 3.149 1.00 88.94 92 THR A CA 1
ATOM 655 C C . THR A 1 92 ? 6.532 5.570 3.829 1.00 88.94 92 THR A C 1
ATOM 657 O O . THR A 1 92 ? 5.449 5.523 3.240 1.00 88.94 92 THR A O 1
ATOM 660 N N . ALA A 1 93 ? 6.646 6.057 5.062 1.00 87.50 93 ALA A N 1
ATOM 661 C CA . ALA A 1 93 ? 5.527 6.651 5.779 1.00 87.50 93 ALA A CA 1
ATOM 662 C C . ALA A 1 93 ? 5.460 8.170 5.580 1.00 87.50 93 ALA A C 1
ATOM 664 O O . ALA A 1 93 ? 6.456 8.880 5.697 1.00 87.50 93 ALA A O 1
ATOM 665 N N . PHE A 1 94 ? 4.245 8.648 5.334 1.00 83.75 94 PHE A N 1
ATOM 666 C CA . PHE A 1 94 ? 3.875 10.050 5.195 1.00 83.75 94 PHE A CA 1
ATOM 667 C C . PHE A 1 94 ? 2.766 10.370 6.202 1.00 83.75 94 PHE A C 1
ATOM 669 O O . PHE A 1 94 ? 1.667 9.803 6.089 1.00 83.75 94 PHE A O 1
ATOM 676 N N . PRO A 1 95 ? 3.008 11.245 7.190 1.00 81.44 95 PRO A N 1
ATOM 677 C CA . PRO A 1 95 ? 1.943 11.795 8.019 1.00 81.44 95 PRO A CA 1
ATOM 678 C C . PRO A 1 95 ? 0.881 12.478 7.144 1.00 81.44 95 PRO A C 1
ATOM 680 O O . PRO A 1 95 ? 1.211 13.168 6.181 1.00 81.44 95 PRO A O 1
ATOM 683 N N . ILE A 1 96 ? -0.400 12.253 7.445 1.00 80.56 96 ILE A N 1
ATOM 684 C CA . ILE A 1 96 ? -1.503 12.946 6.769 1.00 80.56 96 ILE A CA 1
ATOM 685 C C . ILE A 1 96 ? -1.985 14.038 7.712 1.00 80.56 96 ILE A C 1
ATOM 687 O O . ILE A 1 96 ? -2.551 13.748 8.763 1.00 80.56 96 ILE A O 1
ATOM 691 N N . HIS A 1 97 ? -1.721 15.285 7.339 1.00 80.25 97 HIS A N 1
ATOM 692 C CA . HIS A 1 97 ? -2.169 16.457 8.077 1.00 80.25 97 HIS A CA 1
ATOM 693 C C . HIS A 1 97 ? -3.475 16.974 7.482 1.00 80.25 97 HIS A C 1
ATOM 695 O O . HIS A 1 97 ? -3.687 16.911 6.272 1.00 80.25 97 HIS A O 1
ATOM 701 N N . THR A 1 98 ? -4.344 17.489 8.342 1.00 81.56 98 THR A N 1
ATOM 702 C CA . THR A 1 98 ? -5.523 18.253 7.929 1.00 81.56 98 THR A CA 1
ATOM 703 C C . THR A 1 98 ? -5.257 19.712 8.270 1.00 81.56 98 THR A C 1
ATOM 705 O O . THR A 1 98 ? -4.731 19.999 9.342 1.00 81.56 98 THR A O 1
ATOM 708 N N . VAL A 1 99 ? -5.588 20.621 7.357 1.00 83.69 99 VAL A N 1
ATOM 709 C CA . VAL A 1 99 ? -5.567 22.068 7.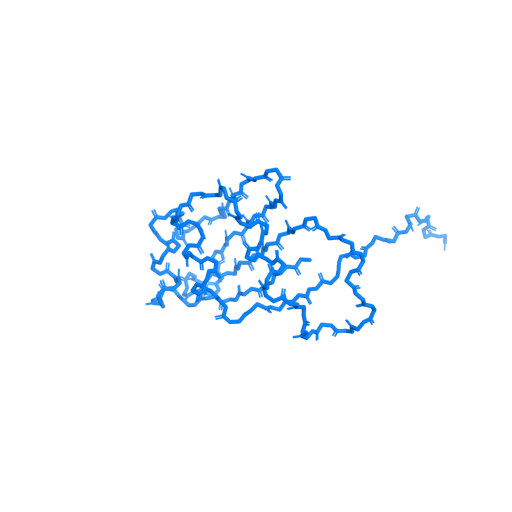603 1.00 83.69 99 VAL A CA 1
ATOM 710 C C . VAL A 1 99 ? -7.007 22.515 7.832 1.00 83.69 99 VAL A C 1
ATOM 712 O O . VAL A 1 99 ? -7.909 22.044 7.137 1.00 83.69 99 VAL A O 1
ATOM 715 N N . GLU A 1 100 ? -7.234 23.406 8.796 1.00 85.69 100 GLU A N 1
ATOM 716 C CA . GLU A 1 100 ? -8.542 24.041 8.964 1.00 85.69 100 GLU A CA 1
ATOM 717 C C . GLU A 1 100 ? -8.883 24.860 7.715 1.00 85.69 100 GLU A C 1
ATOM 719 O O . GLU A 1 100 ? -8.123 25.733 7.294 1.00 85.69 100 GLU A O 1
ATOM 724 N N . GLN A 1 101 ? -10.028 24.572 7.096 1.00 80.62 101 GLN A N 1
ATOM 725 C CA . GLN A 1 101 ? -10.484 25.326 5.933 1.00 80.62 101 GLN A CA 1
ATOM 726 C C . GLN A 1 101 ? -11.001 26.699 6.373 1.00 80.62 101 GLN A C 1
ATOM 728 O O . GLN A 1 101 ? -12.156 26.841 6.770 1.00 80.62 101 GLN A O 1
ATOM 733 N N . GLN A 1 102 ? -10.154 27.721 6.265 1.00 83.56 102 GLN A N 1
ATOM 734 C CA . GLN A 1 102 ? -10.580 29.118 6.313 1.00 83.56 102 GLN A CA 1
ATOM 735 C C . GLN A 1 102 ? -10.786 29.649 4.889 1.00 83.56 102 GLN A C 1
ATOM 737 O O . GLN A 1 102 ? -10.154 29.185 3.936 1.00 83.56 102 GLN A O 1
ATOM 742 N N . ARG A 1 103 ? -11.716 30.597 4.722 1.00 77.06 103 ARG A N 1
ATOM 743 C CA . ARG A 1 103 ? -11.917 31.264 3.429 1.00 77.06 103 ARG A CA 1
ATOM 744 C C . ARG A 1 103 ? -10.648 32.037 3.083 1.00 77.06 103 ARG A C 1
ATOM 746 O O . ARG A 1 103 ? -10.146 32.782 3.917 1.00 77.06 103 ARG A O 1
ATOM 753 N N . TRP A 1 104 ? -10.172 31.886 1.853 1.00 73.44 104 TRP A N 1
ATOM 754 C CA . TRP A 1 104 ? -9.176 32.790 1.290 1.00 73.44 104 TRP A CA 1
ATOM 755 C C . TRP A 1 104 ? -9.889 34.132 1.074 1.00 73.44 104 TRP A C 1
ATOM 757 O O . TRP A 1 104 ? -10.754 34.217 0.202 1.00 73.44 104 TRP A O 1
ATOM 767 N N . THR A 1 105 ? -9.642 35.115 1.942 1.00 68.88 105 THR A N 1
ATOM 768 C CA . THR A 1 105 ? -10.113 36.501 1.766 1.00 68.88 105 THR A CA 1
ATOM 769 C C . THR A 1 105 ? -9.166 37.277 0.877 1.00 68.88 105 THR A C 1
ATOM 771 O O . THR A 1 105 ? -7.943 37.111 1.089 1.00 68.88 105 THR A O 1
#

Sequence (105 aa):
AWRATVAAESAAGKAFATIGAADSVTTFLHPGFHLVAYPVSKGSAFNLAAFTKGERIAEGWSGHADPAILSGAMRGTAPALARLVALAGPWTAFPIHTVEQQRWT

pLDDT: mean 87.64, std 13.81, range [46.41, 98.44]

Radius of gyration: 14.91 Å; chains: 1; bounding box: 24×51×35 Å

Foldseek 3Di:
DKKFKAFCPFPLNVLCVVPHDLQDWDWDDDPFKIKTWHADPNSRIIMIDMDGDDDPPPPDPKDDDPVVRVLVSCPPPDPSVSVSSVRRDPMIDDDDDDDPDDDPD

Secondary structure (DSSP, 8-state):
-EEEEEETTSHHHHHHHTTS-TTS-EEEEETTEEEEEEEEGGGTEEEEEEEE--S---S--SS---HHHHHHHTTTS-HHHHHHHHHTPSPEE------------